Protein AF-A0A147I6Q1-F1 (afdb_monomer_lite)

Secondary structure (DSSP, 8-state):
--------HHHHHHT--SPPTT-TTS---TT--TT--HHHHHHHHH-TT-HHHHHHHHHHHHSSTT--------SSSSPPPPTT--HHHHHHHHH--

Radius of gyration: 26.73 Å; chains: 1; bounding box: 42×62×68 Å

Foldseek 3Di:
DDDDDPDPVVVVVVVDPDPDPVPPPPPDDPLLCQLPPPVLVVVCVVCVPDPVSVVVNVVSNPPSVPDPDPPPPPPDDDPDPDPDDDPVVVVVVVVVD

Structure (mmCIF, N/CA/C/O backbone):
data_AF-A0A147I6Q1-F1
#
_entry.id   AF-A0A147I6Q1-F1
#
loop_
_atom_site.group_PDB
_atom_site.id
_atom_site.type_symbol
_atom_site.label_atom_id
_atom_site.label_alt_id
_atom_site.label_comp_id
_atom_site.label_asym_id
_atom_site.label_entity_id
_atom_site.label_seq_id
_atom_site.pdbx_PDB_ins_code
_atom_site.Cartn_x
_atom_site.Cartn_y
_atom_site.Cartn_z
_atom_site.occupancy
_atom_site.B_iso_or_equiv
_atom_site.auth_seq_id
_atom_site.auth_comp_id
_atom_site.auth_asym_id
_atom_site.auth_atom_id
_atom_site.pdbx_PDB_model_num
ATOM 1 N N . MET A 1 1 ? -20.708 -45.979 -5.179 1.00 45.22 1 MET A N 1
ATOM 2 C CA . MET A 1 1 ? -21.366 -44.751 -5.663 1.00 45.22 1 MET A CA 1
ATOM 3 C C . MET A 1 1 ? -21.779 -43.990 -4.424 1.00 45.22 1 MET A C 1
ATOM 5 O O . MET A 1 1 ? -22.785 -44.345 -3.833 1.00 45.22 1 MET A O 1
ATOM 9 N N . THR A 1 2 ? -20.944 -43.073 -3.954 1.00 46.62 2 THR A N 1
ATOM 10 C CA . THR A 1 2 ? -21.238 -42.265 -2.765 1.00 46.62 2 THR A CA 1
ATOM 11 C C . THR A 1 2 ? -21.257 -40.810 -3.193 1.00 46.62 2 THR A C 1
ATOM 13 O O . THR A 1 2 ? -20.369 -40.363 -3.916 1.00 46.62 2 THR A O 1
ATOM 16 N N . GLU A 1 3 ? -22.362 -40.170 -2.831 1.00 54.59 3 GLU A N 1
ATOM 17 C CA . GLU A 1 3 ? -22.850 -38.862 -3.246 1.00 54.59 3 GLU A CA 1
ATOM 18 C C . GLU A 1 3 ? -21.802 -37.752 -3.167 1.00 54.59 3 GLU A C 1
ATOM 20 O O . GLU A 1 3 ? -21.117 -37.584 -2.160 1.00 54.59 3 GLU A O 1
ATOM 25 N N . ALA A 1 4 ? -21.745 -36.943 -4.224 1.00 58.94 4 ALA A N 1
ATOM 26 C CA . ALA A 1 4 ? -21.267 -35.577 -4.125 1.00 58.94 4 ALA A CA 1
ATOM 27 C C . ALA A 1 4 ? -22.384 -34.760 -3.467 1.00 58.94 4 ALA A C 1
ATOM 29 O O . ALA A 1 4 ? -23.416 -34.516 -4.093 1.00 58.94 4 ALA A O 1
ATOM 30 N N . SER A 1 5 ? -22.208 -34.382 -2.200 1.00 66.00 5 SER A N 1
ATOM 31 C CA . SER A 1 5 ? -23.066 -33.386 -1.558 1.00 66.00 5 SER A CA 1
ATOM 32 C C . SER A 1 5 ? -23.090 -32.129 -2.438 1.00 66.00 5 SER A C 1
ATOM 34 O O . SER A 1 5 ? -22.011 -31.602 -2.728 1.00 66.00 5 SER A O 1
ATOM 36 N N . PRO A 1 6 ? -24.261 -31.649 -2.891 1.00 70.25 6 PRO A N 1
ATOM 37 C CA . PRO A 1 6 ? -24.336 -30.414 -3.652 1.00 70.25 6 PRO A CA 1
ATOM 38 C C . PRO A 1 6 ? -24.045 -29.278 -2.677 1.00 70.25 6 PRO A C 1
ATOM 40 O O . PRO A 1 6 ? -24.881 -28.925 -1.847 1.00 70.25 6 PRO A O 1
ATOM 43 N N . ILE A 1 7 ? -22.815 -28.776 -2.698 1.00 73.25 7 ILE A N 1
ATOM 44 C CA . ILE A 1 7 ? -22.468 -27.572 -1.953 1.00 73.25 7 ILE A CA 1
ATOM 45 C C . ILE A 1 7 ? -23.334 -26.453 -2.541 1.00 73.25 7 ILE A C 1
ATOM 47 O O . ILE A 1 7 ? -23.335 -26.254 -3.751 1.00 73.25 7 ILE A O 1
ATOM 51 N N . ASP A 1 8 ? -24.127 -25.795 -1.697 1.00 76.75 8 ASP A N 1
ATOM 52 C CA . ASP A 1 8 ? -25.002 -24.697 -2.107 1.00 76.75 8 ASP A CA 1
ATOM 53 C C . ASP A 1 8 ? -24.136 -23.511 -2.560 1.00 76.75 8 ASP A C 1
ATOM 55 O O . ASP A 1 8 ? -23.351 -22.977 -1.771 1.00 76.75 8 ASP A O 1
ATOM 59 N N . ASP A 1 9 ? -24.266 -23.100 -3.821 1.00 72.62 9 ASP A N 1
ATOM 60 C CA . ASP A 1 9 ? -23.490 -22.000 -4.407 1.00 72.62 9 ASP A CA 1
ATOM 61 C C . ASP A 1 9 ? -23.666 -20.689 -3.626 1.00 72.62 9 ASP A C 1
ATOM 63 O O . ASP A 1 9 ? -22.739 -19.887 -3.527 1.00 72.62 9 ASP A O 1
ATOM 67 N N . ARG A 1 10 ? -24.820 -20.490 -2.973 1.00 71.62 10 ARG A N 1
ATOM 68 C CA . ARG A 1 10 ? -25.056 -19.332 -2.102 1.00 71.62 10 ARG A CA 1
ATOM 69 C C . ARG A 1 10 ? -24.216 -19.382 -0.827 1.00 71.62 10 ARG A C 1
ATOM 71 O O . ARG A 1 10 ? -23.837 -18.339 -0.296 1.00 71.62 10 ARG A O 1
ATOM 78 N N . ALA A 1 11 ? -23.933 -20.583 -0.320 1.00 77.25 11 ALA A N 1
ATOM 79 C CA . ALA A 1 11 ? -23.027 -20.750 0.809 1.00 77.25 11 ALA A CA 1
ATOM 80 C C . ALA A 1 11 ? -21.592 -20.392 0.396 1.00 77.25 11 ALA A C 1
ATOM 82 O O . ALA A 1 11 ? -20.908 -19.701 1.149 1.00 77.25 11 ALA A O 1
ATOM 83 N N . LEU A 1 12 ? -21.169 -20.782 -0.813 1.00 74.31 12 LEU A N 1
ATOM 84 C CA . LEU A 1 12 ? -19.860 -20.417 -1.367 1.00 74.31 12 LEU A CA 1
ATOM 85 C C . LEU A 1 12 ? -19.715 -18.904 -1.579 1.00 74.31 12 LEU A C 1
ATOM 87 O O . LEU A 1 12 ? -18.673 -18.348 -1.246 1.00 74.31 12 LEU A O 1
ATOM 91 N N . ASP A 1 13 ? -20.769 -18.236 -2.043 1.00 67.62 13 ASP A N 1
ATOM 92 C CA . ASP A 1 13 ? -20.786 -16.783 -2.243 1.00 67.62 13 ASP A CA 1
ATOM 93 C C . ASP A 1 13 ? -20.700 -16.011 -0.912 1.00 67.62 13 ASP A C 1
ATOM 95 O O . ASP A 1 13 ? -19.957 -15.046 -0.784 1.00 67.62 13 ASP A O 1
ATOM 99 N N . SER A 1 14 ? -21.354 -16.503 0.150 1.00 70.44 14 SER A N 1
ATOM 100 C CA . SER A 1 14 ? -21.262 -15.893 1.491 1.00 70.44 14 SER A CA 1
ATOM 101 C C . SER A 1 14 ? -19.885 -16.022 2.160 1.00 70.44 14 SER A C 1
ATOM 103 O O . SER A 1 14 ? -19.567 -15.271 3.081 1.00 70.44 14 SER A O 1
ATOM 105 N N . LEU A 1 15 ? -19.082 -16.989 1.710 1.00 74.00 15 LEU A N 1
ATOM 106 C CA . LEU A 1 15 ? -17.695 -17.201 2.128 1.00 74.00 15 LEU A CA 1
ATOM 107 C C . LEU A 1 15 ? -16.705 -16.442 1.228 1.00 74.00 15 LEU A C 1
ATOM 109 O O . LEU A 1 15 ? -15.511 -16.409 1.535 1.00 74.00 15 LEU A O 1
ATOM 113 N N . SER A 1 16 ? -17.174 -15.849 0.124 1.00 70.81 16 SER A N 1
ATOM 114 C CA . SER A 1 16 ? -16.348 -15.069 -0.787 1.00 70.81 16 SER A CA 1
ATOM 115 C C . SER A 1 16 ? -15.990 -13.729 -0.147 1.00 70.81 16 SER A C 1
ATOM 117 O O . SER A 1 16 ? -16.836 -12.878 0.106 1.00 70.81 16 SER A O 1
ATOM 119 N N . VAL A 1 17 ? -14.700 -13.552 0.122 1.00 70.44 17 VAL A N 1
ATOM 120 C CA . VAL A 1 17 ? -14.094 -12.280 0.551 1.00 70.44 17 VAL A CA 1
ATOM 121 C C . VAL A 1 17 ? -13.709 -11.412 -0.657 1.00 70.44 17 VAL A C 1
ATOM 123 O O . VAL A 1 17 ? -13.329 -10.255 -0.498 1.00 70.44 17 VAL A O 1
ATOM 126 N N . ALA A 1 18 ? -13.810 -11.950 -1.877 1.00 62.47 18 ALA A N 1
ATOM 127 C CA . ALA A 1 18 ? -13.539 -11.186 -3.084 1.00 62.47 18 ALA A CA 1
ATOM 128 C C . ALA A 1 18 ? -14.634 -10.122 -3.285 1.00 62.47 18 ALA A C 1
ATOM 130 O O . ALA A 1 18 ? -15.816 -10.450 -3.150 1.00 62.47 18 ALA A O 1
ATOM 131 N N . PRO A 1 19 ? -14.273 -8.869 -3.617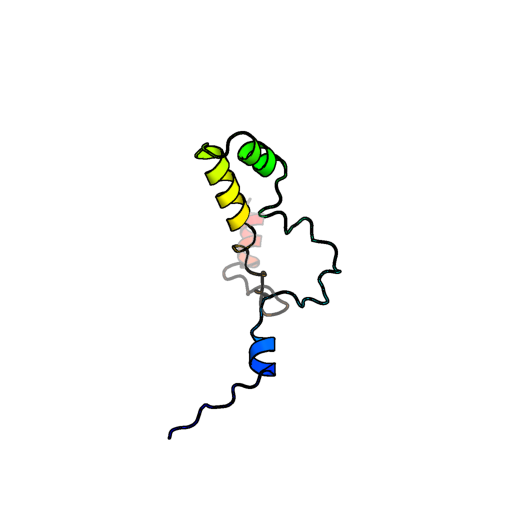 1.00 57.44 19 PRO A N 1
ATOM 132 C CA . PRO A 1 19 ? -15.262 -7.849 -3.935 1.00 57.44 19 PRO A CA 1
ATOM 133 C C . PRO A 1 19 ? -16.124 -8.319 -5.111 1.00 57.44 19 PRO A C 1
ATOM 135 O O . PRO A 1 19 ? -15.611 -8.895 -6.075 1.00 57.44 19 PRO A O 1
ATOM 138 N N . ASP A 1 20 ? -17.435 -8.088 -5.019 1.00 54.47 20 ASP A N 1
ATOM 139 C CA . ASP A 1 20 ? -18.367 -8.401 -6.098 1.00 54.47 20 ASP A CA 1
ATOM 140 C C . ASP A 1 20 ? -17.907 -7.693 -7.378 1.00 54.47 20 ASP A C 1
ATOM 142 O O . ASP A 1 20 ? -17.604 -6.498 -7.373 1.00 54.47 20 ASP A O 1
ATOM 146 N N . ALA A 1 21 ? -17.850 -8.420 -8.493 1.00 56.88 21 ALA A N 1
ATOM 147 C CA . ALA A 1 21 ? -17.393 -7.869 -9.768 1.00 56.88 21 ALA A CA 1
ATOM 148 C C . ALA A 1 21 ? -18.283 -6.705 -10.267 1.00 56.88 21 ALA A C 1
ATOM 150 O O . ALA A 1 21 ? -17.881 -5.971 -11.173 1.00 56.88 21 ALA A O 1
ATOM 151 N N . GLY A 1 22 ? -19.475 -6.520 -9.678 1.00 51.47 22 GLY A N 1
ATOM 152 C CA . GLY A 1 22 ? -20.370 -5.382 -9.884 1.00 51.47 22 GLY A CA 1
ATOM 153 C C . GLY A 1 22 ? -20.104 -4.165 -8.985 1.00 51.47 22 GLY A C 1
ATOM 154 O O . GLY A 1 22 ? -20.566 -3.076 -9.325 1.00 51.47 22 GLY A O 1
ATOM 155 N N . ASP A 1 23 ? -19.319 -4.303 -7.910 1.00 49.75 23 ASP A N 1
ATOM 156 C CA . ASP A 1 23 ? -18.873 -3.213 -7.025 1.00 49.75 23 ASP A CA 1
ATOM 157 C C . ASP A 1 23 ? -17.422 -2.779 -7.307 1.00 49.75 23 ASP A C 1
ATOM 159 O O . ASP A 1 23 ? -16.753 -2.149 -6.498 1.00 49.75 23 ASP A O 1
ATOM 163 N N . ALA A 1 24 ? -16.933 -2.984 -8.531 1.00 49.62 24 ALA A N 1
ATOM 164 C CA . ALA A 1 24 ? -15.755 -2.268 -9.039 1.00 49.62 24 ALA A CA 1
ATOM 165 C C . ALA A 1 24 ? -16.044 -0.766 -9.319 1.00 49.62 24 ALA A C 1
ATOM 167 O O . ALA A 1 24 ? -15.358 -0.126 -10.120 1.00 49.62 24 ALA A O 1
ATOM 168 N N . GLY A 1 25 ? -17.106 -0.214 -8.717 1.00 47.31 25 GLY A N 1
ATOM 169 C CA . GLY A 1 25 ? -17.610 1.148 -8.902 1.00 47.31 25 GLY A CA 1
ATOM 170 C C . GLY A 1 25 ? -17.500 2.045 -7.664 1.00 47.31 25 GLY A C 1
ATOM 171 O O . GLY A 1 25 ? -17.714 3.253 -7.782 1.00 47.31 25 GLY A O 1
ATOM 172 N N . GLY A 1 26 ? -17.133 1.505 -6.500 1.00 46.81 26 GLY A N 1
ATOM 173 C CA . GLY A 1 26 ? -16.720 2.304 -5.350 1.00 46.81 26 GLY A CA 1
ATOM 174 C C . GLY A 1 26 ? -15.303 2.820 -5.576 1.00 46.81 26 GLY A C 1
ATOM 175 O O . GLY A 1 26 ? -14.380 2.034 -5.766 1.00 46.81 26 GLY A O 1
ATOM 176 N N . GLY A 1 27 ? -15.111 4.140 -5.619 1.00 54.78 27 GLY A N 1
ATOM 177 C CA . GLY A 1 27 ? -13.778 4.726 -5.757 1.00 54.78 27 GLY A CA 1
ATOM 178 C C . GLY A 1 27 ? -12.825 4.131 -4.720 1.00 54.78 27 GLY A C 1
ATOM 179 O O . GLY A 1 27 ? -13.092 4.241 -3.527 1.00 54.78 27 GLY A O 1
ATOM 180 N N . ARG A 1 28 ? -11.754 3.487 -5.205 1.00 56.22 28 ARG A N 1
ATOM 181 C CA . ARG A 1 28 ? -10.662 2.913 -4.405 1.00 56.22 28 ARG A CA 1
ATOM 182 C C . ARG A 1 28 ? -10.312 3.850 -3.248 1.00 56.22 28 ARG A C 1
ATOM 184 O O . ARG A 1 28 ? -10.020 5.026 -3.484 1.00 56.22 28 ARG A O 1
ATOM 191 N N . ASP A 1 29 ? -10.409 3.347 -2.020 1.00 63.97 29 ASP A N 1
ATOM 192 C CA . ASP A 1 29 ? -10.096 4.127 -0.823 1.00 63.97 29 ASP A CA 1
ATOM 193 C C . ASP A 1 29 ? -8.590 4.422 -0.828 1.00 63.97 29 ASP A C 1
ATOM 195 O O . ASP A 1 29 ? -7.791 3.548 -1.148 1.00 63.97 29 ASP A O 1
ATOM 199 N N . ALA A 1 30 ? -8.182 5.637 -0.457 1.00 62.50 30 ALA A N 1
ATOM 200 C CA . ALA A 1 30 ? -6.765 5.988 -0.325 1.00 62.50 30 ALA A CA 1
ATOM 201 C C . ALA A 1 30 ? -6.032 5.121 0.719 1.00 62.50 30 ALA A C 1
ATOM 203 O O . ALA A 1 30 ? -4.810 5.139 0.788 1.00 62.50 30 ALA A O 1
ATOM 204 N N . ARG A 1 31 ? -6.783 4.383 1.544 1.00 62.22 31 ARG A N 1
ATOM 205 C CA . ARG A 1 31 ? -6.268 3.379 2.479 1.00 62.22 31 ARG A CA 1
ATOM 206 C C . ARG A 1 31 ? -5.876 2.051 1.812 1.00 62.22 31 ARG A C 1
ATOM 208 O O . ARG A 1 31 ? -5.147 1.295 2.433 1.00 62.22 31 ARG A O 1
ATOM 215 N N . GLN A 1 32 ? -6.309 1.795 0.575 1.00 68.31 32 GLN A N 1
ATOM 216 C CA . GLN A 1 32 ? -5.968 0.616 -0.239 1.00 68.31 32 GLN A CA 1
ATOM 217 C C . GLN A 1 32 ? -4.814 0.941 -1.206 1.00 68.31 32 GLN A C 1
ATOM 219 O O . GLN A 1 32 ? -4.942 0.784 -2.424 1.00 68.31 32 GLN A O 1
ATOM 224 N N . ASP A 1 33 ? -3.719 1.483 -0.666 1.00 69.81 33 ASP A N 1
ATOM 225 C CA . ASP A 1 33 ? -2.558 1.946 -1.449 1.00 69.81 33 ASP A CA 1
ATOM 226 C C . ASP A 1 33 ? -1.514 0.841 -1.700 1.00 69.81 33 ASP A C 1
ATOM 228 O O . ASP A 1 33 ? -0.563 1.056 -2.443 1.00 69.81 33 ASP A O 1
ATOM 232 N N . ALA A 1 34 ? -1.700 -0.352 -1.123 1.00 74.38 34 ALA A N 1
ATOM 233 C CA . ALA A 1 34 ? -0.795 -1.481 -1.332 1.00 74.38 34 ALA A CA 1
ATOM 234 C C . ALA A 1 34 ? -0.733 -1.905 -2.806 1.00 74.38 34 ALA A C 1
ATOM 236 O O . ALA A 1 34 ? -1.765 -2.099 -3.460 1.00 74.38 34 ALA A O 1
ATOM 237 N N . GLY A 1 35 ? 0.488 -2.078 -3.311 1.00 76.50 35 GLY A N 1
ATOM 238 C CA . GLY A 1 35 ? 0.776 -2.452 -4.695 1.00 76.50 35 GLY A CA 1
ATOM 239 C C . GLY A 1 35 ? 0.440 -1.347 -5.701 1.00 76.50 35 GLY A C 1
ATOM 240 O O . GLY A 1 35 ? 0.180 -1.633 -6.871 1.00 76.50 35 GLY A O 1
ATOM 241 N N . GLN A 1 36 ? 0.335 -0.089 -5.256 1.00 79.38 36 GLN A N 1
ATOM 242 C CA . GLN A 1 36 ? -0.014 1.052 -6.113 1.00 79.38 36 GLN A CA 1
ATOM 243 C C . GLN A 1 36 ? 0.983 2.211 -6.012 1.00 79.38 36 GLN A C 1
ATOM 245 O O . GLN A 1 36 ? 0.782 3.248 -6.673 1.00 79.38 36 GLN A O 1
ATOM 250 N N . ASP A 1 37 ? 2.078 2.060 -5.255 1.00 85.56 37 ASP A N 1
ATOM 251 C CA . ASP A 1 37 ? 3.105 3.093 -5.187 1.00 85.56 37 ASP A CA 1
ATOM 252 C C . ASP A 1 37 ? 3.814 3.250 -6.543 1.00 85.56 37 ASP A C 1
ATOM 254 O O . ASP A 1 37 ? 4.770 2.565 -6.917 1.00 85.56 37 ASP A O 1
ATOM 258 N N . ARG A 1 38 ? 3.397 4.293 -7.267 1.00 88.50 38 ARG A N 1
ATOM 259 C CA . ARG A 1 38 ? 3.953 4.668 -8.575 1.00 88.50 38 ARG A CA 1
ATOM 260 C C . ARG A 1 38 ? 5.458 4.931 -8.549 1.00 88.50 38 ARG A C 1
ATOM 262 O O . ARG A 1 38 ? 6.070 5.050 -9.615 1.00 88.50 38 ARG A O 1
ATOM 269 N N . SER A 1 39 ? 6.046 5.207 -7.389 1.00 88.81 39 SER A N 1
ATOM 270 C CA . SER A 1 39 ? 7.484 5.408 -7.245 1.00 88.81 39 SER A CA 1
ATOM 271 C C . SER A 1 39 ? 8.237 4.076 -7.254 1.00 88.81 39 SER A C 1
ATOM 273 O O . SER A 1 39 ? 9.275 3.997 -7.921 1.00 88.81 39 SER A O 1
ATOM 275 N N . ILE A 1 40 ? 7.674 3.035 -6.635 1.00 86.31 40 ILE A N 1
ATOM 276 C CA . ILE A 1 40 ? 8.190 1.662 -6.635 1.00 86.31 40 ILE A CA 1
ATOM 277 C C . ILE A 1 40 ? 8.070 1.071 -8.041 1.00 86.31 40 ILE A C 1
ATOM 279 O O . ILE A 1 40 ? 9.097 0.712 -8.624 1.00 86.31 40 ILE A O 1
ATOM 283 N N . ASP A 1 41 ? 6.894 1.176 -8.669 1.00 89.06 41 ASP A N 1
ATOM 284 C CA . ASP A 1 41 ? 6.652 0.783 -10.067 1.00 89.06 41 ASP A CA 1
ATOM 285 C C . ASP A 1 41 ? 7.708 1.338 -11.030 1.00 89.06 41 ASP A C 1
ATOM 287 O O . ASP A 1 41 ? 8.249 0.656 -11.908 1.00 89.06 41 ASP A O 1
ATOM 291 N N . LYS A 1 42 ? 8.020 2.632 -10.883 1.00 92.12 42 LYS A N 1
ATOM 292 C CA . LYS A 1 42 ? 9.005 3.317 -11.729 1.00 92.12 42 LYS A CA 1
ATOM 293 C C . LYS A 1 42 ? 10.420 2.823 -11.473 1.00 92.12 42 LYS A C 1
ATOM 295 O O . LYS A 1 42 ? 11.217 2.828 -12.414 1.00 92.12 42 LYS A O 1
ATOM 300 N N . ARG A 1 43 ? 10.770 2.475 -10.231 1.00 89.81 43 ARG A N 1
ATOM 301 C CA . ARG A 1 43 ? 12.088 1.917 -9.897 1.00 89.81 43 ARG A CA 1
ATOM 302 C C . ARG A 1 43 ? 12.219 0.503 -10.446 1.00 89.81 43 ARG A C 1
ATOM 304 O O . ARG A 1 43 ? 13.202 0.240 -11.135 1.00 89.81 43 ARG A O 1
ATOM 311 N N .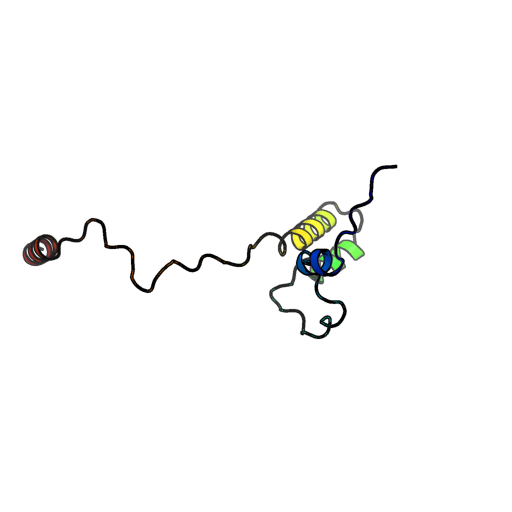 LEU A 1 44 ? 11.201 -0.332 -10.258 1.00 91.38 44 LEU A N 1
ATOM 312 C CA . LEU A 1 44 ? 11.154 -1.697 -10.773 1.00 91.38 44 LEU A CA 1
ATOM 313 C C . LEU A 1 44 ? 11.199 -1.726 -12.307 1.00 91.38 44 LEU A C 1
ATOM 315 O O . LEU A 1 44 ? 1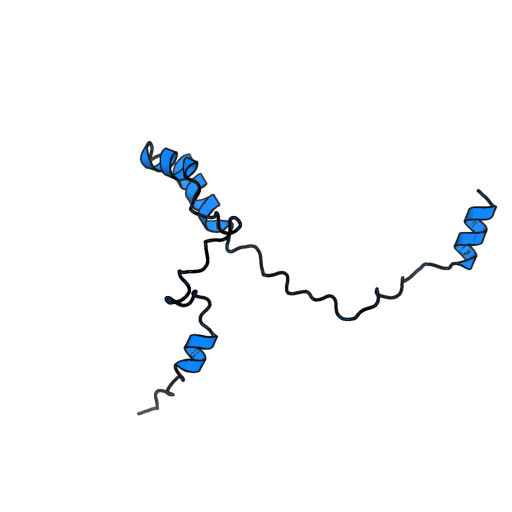1.991 -2.456 -12.895 1.00 91.38 44 LEU A O 1
ATOM 319 N N . SER A 1 45 ? 10.453 -0.835 -12.968 1.00 92.12 45 SER A N 1
ATOM 320 C CA . SER A 1 45 ? 10.473 -0.695 -14.433 1.00 92.12 45 SER A CA 1
ATOM 321 C C . SER A 1 45 ? 11.841 -0.278 -14.986 1.00 92.12 45 SER A C 1
ATOM 323 O O . SER A 1 45 ? 12.201 -0.646 -16.103 1.00 92.12 45 SER A O 1
ATOM 325 N N . LYS A 1 46 ? 12.605 0.530 -14.239 1.00 94.81 46 LYS A N 1
ATOM 326 C CA . LYS A 1 46 ? 13.943 0.986 -14.653 1.00 94.81 46 LYS A CA 1
ATOM 327 C C . LYS A 1 46 ? 15.031 -0.040 -14.345 1.00 94.81 46 LYS A C 1
ATOM 329 O O . LYS A 1 46 ? 16.000 -0.125 -15.098 1.00 94.81 46 LYS A O 1
ATOM 334 N N . HIS A 1 47 ? 14.886 -0.781 -13.250 1.00 93.44 47 HIS A N 1
ATOM 335 C CA . HIS A 1 47 ? 15.878 -1.724 -12.741 1.00 93.44 47 HIS A CA 1
ATOM 336 C C . HIS A 1 47 ? 15.203 -3.026 -12.278 1.00 93.44 47 HIS A C 1
ATOM 338 O O . HIS A 1 47 ? 15.125 -3.277 -11.077 1.00 93.44 47 HIS A O 1
ATOM 344 N N . PRO A 1 48 ? 14.739 -3.873 -13.212 1.00 88.50 48 PRO A N 1
ATOM 345 C CA . PRO A 1 48 ? 14.003 -5.093 -12.869 1.00 88.50 48 PRO A CA 1
ATOM 346 C C . PRO A 1 48 ? 14.859 -6.137 -12.135 1.00 88.50 48 PRO A C 1
ATOM 348 O O . PRO A 1 48 ? 14.331 -6.932 -11.364 1.00 88.50 48 PRO A O 1
ATOM 351 N N . ASP A 1 49 ? 16.179 -6.113 -12.336 1.00 93.69 49 ASP A N 1
ATOM 352 C CA . ASP A 1 49 ? 17.129 -7.018 -11.674 1.00 93.69 49 ASP A CA 1
ATOM 353 C C . ASP A 1 49 ? 17.614 -6.492 -10.310 1.00 93.69 49 ASP A C 1
ATOM 355 O O . ASP A 1 49 ? 18.477 -7.100 -9.681 1.00 93.69 49 ASP A O 1
ATOM 359 N N . SER A 1 50 ? 17.115 -5.337 -9.856 1.00 94.44 50 SER A N 1
ATOM 360 C CA . SER A 1 50 ? 17.473 -4.784 -8.550 1.00 94.44 50 SER A CA 1
ATOM 361 C C . SER A 1 50 ? 16.710 -5.512 -7.448 1.00 94.44 50 SER A C 1
ATOM 363 O O . SER A 1 50 ? 15.483 -5.434 -7.382 1.00 94.44 50 SER A O 1
ATOM 365 N N . ASP A 1 51 ? 17.447 -6.177 -6.559 1.00 93.31 51 ASP A N 1
ATOM 366 C CA . ASP A 1 51 ? 16.876 -6.836 -5.381 1.00 93.31 51 ASP A CA 1
ATOM 367 C C . ASP A 1 51 ? 16.119 -5.841 -4.489 1.00 93.31 51 ASP A C 1
ATOM 369 O O . ASP A 1 51 ? 15.034 -6.159 -4.012 1.00 93.31 51 ASP A O 1
ATOM 373 N N . ASP A 1 52 ? 16.634 -4.615 -4.350 1.00 92.12 52 ASP A N 1
ATOM 374 C CA . ASP A 1 52 ? 15.978 -3.542 -3.594 1.00 92.12 52 ASP A CA 1
ATOM 375 C C . ASP A 1 52 ? 14.619 -3.165 -4.204 1.00 92.12 52 ASP A C 1
ATOM 377 O O . ASP A 1 52 ? 13.623 -3.086 -3.493 1.00 92.12 52 ASP A O 1
ATOM 381 N N . ALA A 1 53 ? 14.539 -2.989 -5.531 1.00 90.50 53 ALA A N 1
ATOM 382 C CA . ALA A 1 53 ? 13.281 -2.631 -6.192 1.00 90.50 53 ALA A CA 1
ATOM 383 C C . ALA A 1 53 ? 12.224 -3.744 -6.089 1.00 90.50 53 ALA A C 1
ATOM 385 O O . ALA A 1 53 ? 11.035 -3.458 -5.989 1.00 90.50 53 ALA A O 1
ATOM 386 N N . ARG A 1 54 ? 12.656 -5.010 -6.104 1.00 90.75 54 ARG A N 1
ATOM 387 C CA . ARG A 1 54 ? 11.770 -6.170 -5.930 1.00 90.75 54 ARG A CA 1
ATOM 388 C C . ARG A 1 54 ? 11.328 -6.349 -4.481 1.00 90.75 54 ARG A C 1
ATOM 390 O O . ARG A 1 54 ? 10.209 -6.791 -4.246 1.00 90.75 54 ARG A O 1
ATOM 397 N N . LEU A 1 55 ? 12.205 -6.038 -3.528 1.00 91.62 55 LEU A N 1
ATOM 398 C CA . LEU A 1 55 ? 11.874 -6.055 -2.110 1.00 91.62 55 LEU A CA 1
ATOM 399 C C . LEU A 1 55 ? 10.849 -4.971 -1.786 1.00 91.62 55 LEU A C 1
ATOM 401 O O . LEU A 1 55 ? 9.866 -5.272 -1.123 1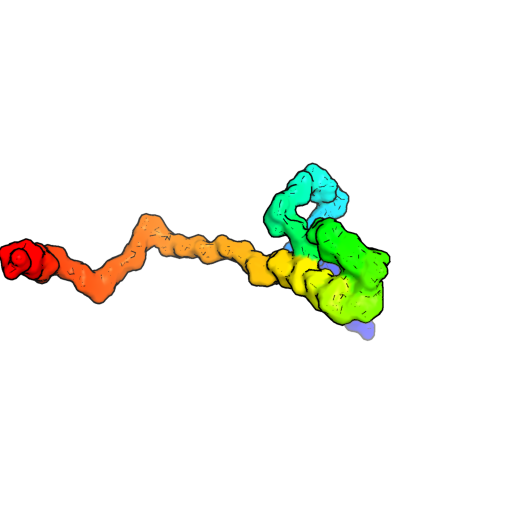.00 91.62 55 LEU A O 1
ATOM 405 N N . ASP A 1 56 ? 11.057 -3.750 -2.277 1.00 89.81 56 ASP A N 1
ATOM 406 C CA . ASP A 1 56 ? 10.124 -2.639 -2.081 1.00 89.81 56 ASP A CA 1
ATOM 407 C C . ASP A 1 56 ? 8.716 -2.983 -2.598 1.00 89.81 56 ASP A C 1
ATOM 409 O O . ASP A 1 56 ? 7.744 -2.766 -1.881 1.00 89.81 56 ASP A O 1
ATOM 413 N N . GLU A 1 57 ? 8.616 -3.584 -3.790 1.00 88.69 57 GLU A N 1
ATOM 414 C CA . GLU A 1 57 ? 7.342 -4.053 -4.359 1.00 88.69 57 GLU A CA 1
ATOM 415 C C . GLU A 1 57 ? 6.671 -5.099 -3.464 1.00 88.69 57 GLU A C 1
ATOM 417 O O . GLU A 1 57 ? 5.513 -4.960 -3.081 1.00 88.69 57 GLU A O 1
ATOM 422 N N . GLY A 1 58 ? 7.426 -6.123 -3.054 1.00 87.62 58 GLY A N 1
ATOM 423 C CA . GLY A 1 58 ? 6.895 -7.171 -2.186 1.00 87.62 58 GLY A CA 1
ATOM 424 C C . GLY A 1 58 ? 6.495 -6.661 -0.799 1.00 87.62 58 GLY A C 1
ATOM 425 O O . GLY A 1 58 ? 5.589 -7.215 -0.185 1.00 87.62 58 GLY A O 1
ATOM 426 N N . LEU A 1 59 ? 7.144 -5.613 -0.284 1.00 86.88 59 LEU A N 1
ATOM 427 C CA . LEU A 1 59 ? 6.726 -4.973 0.960 1.00 86.88 59 LEU A CA 1
ATOM 428 C C . LEU A 1 59 ? 5.397 -4.242 0.769 1.00 86.88 59 LEU A C 1
ATOM 430 O O . LEU A 1 59 ? 4.503 -4.440 1.587 1.00 86.88 59 LEU A O 1
ATOM 434 N N . ASP A 1 60 ? 5.249 -3.468 -0.307 1.00 84.75 60 ASP A N 1
ATOM 435 C CA . ASP A 1 60 ? 4.027 -2.710 -0.594 1.00 84.75 60 ASP A CA 1
ATOM 436 C C . ASP A 1 60 ? 2.806 -3.630 -0.754 1.00 84.75 60 ASP A C 1
ATOM 438 O O . ASP A 1 60 ? 1.786 -3.435 -0.094 1.00 84.75 60 ASP A O 1
ATOM 442 N N . GLU A 1 61 ? 2.941 -4.722 -1.512 1.00 83.88 61 GLU A N 1
ATOM 443 C CA . GLU A 1 61 ? 1.877 -5.716 -1.718 1.00 83.88 61 GLU A CA 1
ATOM 444 C C . GLU A 1 61 ? 1.393 -6.384 -0.412 1.00 83.88 61 GLU A C 1
ATOM 446 O O . GLU A 1 61 ? 0.242 -6.815 -0.312 1.00 83.88 61 GLU A O 1
ATOM 451 N N . THR A 1 62 ? 2.249 -6.486 0.613 1.00 81.06 62 THR A N 1
ATOM 452 C CA . THR A 1 62 ? 1.922 -7.205 1.863 1.00 81.06 62 THR A CA 1
ATOM 453 C C . THR A 1 62 ? 1.213 -6.357 2.919 1.00 81.06 62 THR A C 1
ATOM 455 O O . THR A 1 62 ? 0.733 -6.907 3.914 1.00 81.06 62 THR A O 1
ATOM 458 N N . MET A 1 63 ? 1.122 -5.039 2.725 1.00 73.75 63 MET A N 1
ATOM 459 C CA . MET A 1 63 ? 0.704 -4.112 3.784 1.00 73.75 63 MET A CA 1
ATOM 460 C C . MET A 1 63 ? -0.820 -3.940 3.926 1.00 73.75 63 MET A C 1
ATOM 462 O O . MET A 1 63 ? -1.271 -3.627 5.025 1.00 73.75 63 MET A O 1
ATOM 466 N N . ASP A 1 64 ? -1.6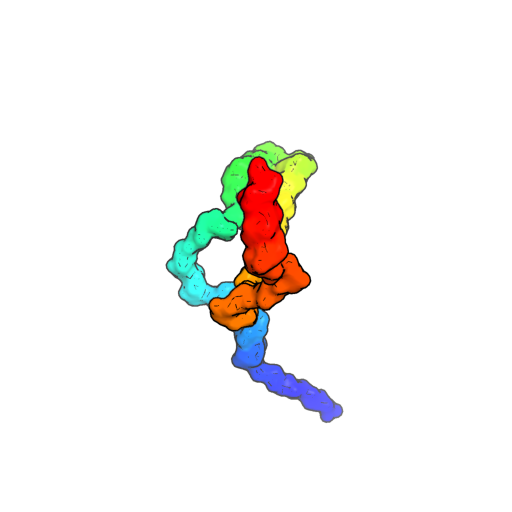36 -4.211 2.899 1.00 66.75 64 ASP A N 1
ATOM 467 C CA . ASP A 1 64 ? -3.113 -4.089 2.988 1.00 66.75 64 ASP A CA 1
ATOM 468 C C . ASP A 1 64 ? -3.777 -5.303 3.666 1.00 66.75 64 ASP A C 1
ATOM 470 O O . ASP A 1 64 ? -4.776 -5.180 4.370 1.00 66.75 64 ASP A O 1
ATOM 474 N N . ALA A 1 65 ? -3.183 -6.494 3.552 1.00 62.59 65 ALA A N 1
ATOM 475 C CA . ALA A 1 65 ? -3.781 -7.733 4.064 1.00 62.59 65 ALA A CA 1
ATOM 476 C C . ALA A 1 65 ? -3.596 -7.964 5.581 1.00 62.59 65 ALA A C 1
ATOM 478 O O . ALA A 1 65 ? -4.070 -8.974 6.109 1.00 62.59 65 ALA A O 1
ATOM 479 N N . SER A 1 66 ? -2.876 -7.082 6.283 1.00 60.69 66 SER A N 1
ATOM 480 C CA . SER A 1 66 ? -2.433 -7.313 7.667 1.00 60.69 66 SER A CA 1
ATOM 481 C C . SER A 1 66 ? -3.274 -6.601 8.727 1.00 60.69 66 SER A C 1
ATOM 483 O O . SER A 1 66 ? -3.222 -7.011 9.887 1.00 60.69 66 SER A O 1
ATOM 485 N N . ASP A 1 67 ? -4.056 -5.577 8.372 1.00 62.41 67 ASP A N 1
ATOM 486 C CA . ASP A 1 67 ? -4.863 -4.865 9.364 1.00 62.41 67 ASP A CA 1
ATOM 487 C C . ASP A 1 67 ? -6.263 -5.500 9.444 1.00 62.41 67 ASP A C 1
ATOM 489 O O . ASP A 1 67 ? -7.106 -5.267 8.570 1.00 62.41 67 ASP A O 1
ATOM 493 N N . PRO A 1 68 ? -6.550 -6.357 10.449 1.00 64.12 68 PRO A N 1
ATOM 494 C CA . PRO A 1 68 ? -7.895 -6.876 10.610 1.00 64.12 68 PRO A CA 1
ATOM 495 C C . PRO A 1 68 ? -8.845 -5.698 10.808 1.00 64.12 68 PRO A C 1
ATOM 497 O O . PRO A 1 68 ? -8.537 -4.744 11.528 1.00 64.12 68 PRO A O 1
ATOM 500 N N . VAL A 1 69 ? -10.049 -5.788 10.238 1.00 69.12 69 VAL A N 1
ATOM 501 C CA . VAL A 1 69 ? -11.131 -4.883 10.632 1.00 69.12 69 VAL A CA 1
ATOM 502 C C . VAL A 1 69 ? -11.214 -4.899 12.158 1.00 69.12 69 VAL A C 1
ATOM 504 O O . VAL A 1 69 ? -11.362 -5.963 12.761 1.00 69.12 69 VAL A O 1
ATOM 507 N N . SER A 1 70 ? -11.049 -3.735 12.795 1.00 65.81 70 SER A N 1
ATOM 508 C CA . SER A 1 70 ? -11.181 -3.582 14.248 1.00 65.81 70 SER A CA 1
ATOM 509 C C . SER A 1 70 ? -12.612 -3.943 14.662 1.00 65.81 70 SER A C 1
ATOM 511 O O . SER A 1 70 ? -13.488 -3.092 14.779 1.00 65.81 70 SER A O 1
ATOM 513 N N . ILE A 1 71 ? -12.865 -5.241 14.835 1.00 62.66 71 ILE A N 1
ATOM 514 C CA . ILE A 1 71 ? -14.166 -5.834 15.164 1.00 62.66 71 ILE A CA 1
ATOM 515 C C . ILE A 1 71 ? -14.384 -5.907 16.676 1.00 62.66 71 ILE A C 1
ATOM 517 O O . ILE A 1 71 ? -15.447 -6.320 17.142 1.00 62.66 71 ILE A O 1
ATOM 521 N N . THR A 1 72 ? -13.421 -5.452 17.478 1.00 63.72 72 THR A N 1
ATOM 522 C CA . THR A 1 72 ? -13.620 -5.326 18.917 1.00 63.72 72 THR A CA 1
ATOM 523 C C . THR A 1 72 ? -14.573 -4.166 19.187 1.00 63.72 72 THR A C 1
ATOM 525 O O . THR A 1 72 ? -14.146 -3.044 19.450 1.00 63.72 72 THR A O 1
ATOM 528 N N . GLN A 1 73 ? -15.881 -4.423 19.152 1.00 69.06 73 GLN A N 1
ATOM 529 C CA . GLN A 1 73 ? -16.790 -3.628 19.961 1.00 69.06 73 GLN A CA 1
ATOM 530 C C . GLN A 1 73 ? -16.443 -3.924 21.422 1.00 69.06 73 GLN A C 1
ATOM 532 O O . GLN A 1 73 ? -16.626 -5.069 21.851 1.00 69.06 73 GLN A O 1
ATOM 537 N N . PRO A 1 74 ? -15.927 -2.957 22.204 1.00 69.19 74 PRO A N 1
ATOM 538 C CA . PRO A 1 74 ? -15.885 -3.139 23.642 1.00 69.19 74 PRO A CA 1
ATOM 539 C C . PRO A 1 74 ? -17.329 -3.355 24.098 1.00 69.19 74 PRO A C 1
ATOM 541 O O . PRO A 1 74 ? -18.204 -2.513 23.895 1.00 69.19 74 PRO A O 1
ATOM 544 N N . GLY A 1 75 ? -17.609 -4.546 24.617 1.00 63.97 75 GLY A N 1
ATOM 545 C CA . GLY A 1 75 ? -18.939 -4.894 25.080 1.00 63.97 75 GLY A CA 1
ATOM 546 C C . GLY A 1 75 ? -19.391 -3.939 26.186 1.00 63.97 75 GLY A C 1
ATOM 547 O O . GLY A 1 75 ? -18.790 -3.917 27.252 1.00 63.97 75 GLY A O 1
ATOM 548 N N . ARG A 1 76 ? -20.517 -3.260 25.926 1.00 61.69 76 ARG A N 1
ATOM 549 C CA . ARG A 1 76 ? -21.355 -2.445 26.831 1.00 61.69 76 ARG A CA 1
ATOM 550 C C . ARG A 1 76 ? -20.840 -1.041 27.193 1.00 61.69 76 ARG A C 1
ATOM 552 O O . ARG A 1 76 ? -19.657 -0.766 27.294 1.00 61.69 76 ARG A O 1
ATOM 559 N N . SER A 1 77 ? -21.831 -0.163 27.367 1.00 67.12 77 SER A N 1
ATOM 560 C CA . SER A 1 77 ? -21.805 1.308 27.456 1.00 67.12 77 SER A CA 1
ATOM 561 C C . SER A 1 77 ? -21.035 1.914 28.638 1.00 67.12 77 SER A C 1
ATOM 563 O O . SER A 1 77 ? -21.044 3.133 28.802 1.00 67.12 77 SER A O 1
ATOM 565 N N . GLU A 1 78 ? -20.412 1.105 29.486 1.00 69.56 78 GLU A N 1
ATOM 566 C CA . GLU A 1 78 ? -19.833 1.556 30.749 1.00 69.56 78 GLU A CA 1
ATOM 567 C C . GLU A 1 78 ? -18.419 0.982 30.884 1.00 69.56 78 GLU A C 1
ATOM 569 O O . GLU A 1 78 ? -18.232 -0.218 30.663 1.00 69.56 78 GLU A O 1
ATOM 574 N N . PRO A 1 79 ? -17.413 1.815 31.220 1.00 75.00 79 PRO A N 1
ATOM 575 C CA . PRO A 1 79 ? -16.073 1.335 31.524 1.00 75.00 79 PRO A CA 1
ATOM 576 C C . PRO A 1 79 ? -16.124 0.211 32.559 1.00 75.00 79 PRO A C 1
ATOM 578 O O . PRO A 1 79 ? -16.949 0.241 33.475 1.00 75.00 79 PRO A O 1
ATOM 581 N N . ALA A 1 80 ? -15.216 -0.762 32.446 1.00 72.88 80 ALA A N 1
ATOM 582 C CA . ALA A 1 80 ? -15.038 -1.747 33.505 1.00 72.88 80 ALA A CA 1
ATOM 583 C C . ALA A 1 80 ? -14.821 -1.018 34.849 1.00 72.88 80 ALA A C 1
ATOM 585 O O . ALA A 1 80 ? -14.104 -0.011 34.876 1.00 72.88 80 ALA A O 1
ATOM 586 N N . PRO A 1 81 ? -15.436 -1.486 35.953 1.00 72.81 81 PRO A N 1
ATOM 587 C CA . PRO A 1 81 ? -15.288 -0.840 37.250 1.00 72.81 81 PRO A CA 1
ATOM 588 C C . PRO A 1 81 ? -13.801 -0.742 37.604 1.00 72.81 81 PRO A C 1
ATOM 590 O O . PRO A 1 81 ? -13.077 -1.737 37.537 1.00 72.81 81 PRO A O 1
ATOM 593 N N . SER A 1 82 ? -13.333 0.463 37.947 1.00 73.56 82 SER A N 1
ATOM 594 C CA . SER A 1 82 ? -11.925 0.693 38.278 1.00 73.56 82 SER A CA 1
ATOM 595 C C . SER A 1 82 ? -11.543 -0.150 39.493 1.00 73.56 82 SER A C 1
ATOM 597 O O . SER A 1 82 ? -12.106 0.029 40.571 1.00 73.56 82 SER A O 1
ATOM 599 N N . SER A 1 83 ? -10.573 -1.048 39.338 1.00 72.38 83 SER A N 1
ATOM 600 C CA . SER A 1 83 ? -10.178 -2.037 40.349 1.00 72.38 83 SER A CA 1
ATOM 601 C C . SER A 1 83 ? -9.380 -1.471 41.534 1.00 72.38 83 SER A C 1
ATOM 603 O O . SER A 1 83 ? -8.692 -2.232 42.209 1.00 72.38 83 SER A O 1
ATOM 605 N N . GLY A 1 84 ? -9.406 -0.159 41.779 1.00 74.31 84 GLY A N 1
ATOM 606 C CA . GLY A 1 84 ? -8.576 0.421 42.839 1.00 74.31 84 GLY A CA 1
ATOM 607 C C . GLY A 1 84 ? -8.695 1.921 43.084 1.00 74.31 84 GLY A C 1
ATOM 608 O O . GLY A 1 84 ? -7.797 2.473 43.707 1.00 74.31 84 GLY A O 1
ATOM 609 N N . PHE A 1 85 ? -9.743 2.598 42.601 1.00 77.06 85 PHE A N 1
ATOM 610 C CA . PHE A 1 85 ? -9.964 4.000 42.968 1.00 77.06 85 PHE A CA 1
ATOM 611 C C . PHE A 1 85 ? -10.883 4.083 44.190 1.00 77.06 85 PHE A C 1
ATOM 613 O O . PHE A 1 85 ? -12.081 3.819 44.074 1.00 77.06 85 PHE A O 1
ATOM 620 N N . ASP A 1 86 ? -10.326 4.458 45.342 1.00 80.38 86 ASP A N 1
ATOM 621 C CA . ASP A 1 86 ? -11.094 4.849 46.525 1.00 80.38 86 ASP A CA 1
ATOM 622 C C . ASP A 1 86 ? -11.116 6.381 46.629 1.00 80.38 86 ASP A C 1
ATOM 624 O O . ASP A 1 86 ? -10.094 7.034 46.851 1.00 80.38 86 ASP A O 1
ATOM 628 N N . ALA A 1 87 ? -12.302 6.962 46.436 1.00 78.44 87 ALA A N 1
ATOM 629 C CA . ALA A 1 87 ? -12.495 8.408 46.441 1.00 78.44 87 ALA A CA 1
ATOM 630 C C . ALA A 1 87 ? -12.207 9.051 47.810 1.00 78.44 87 ALA A C 1
ATOM 632 O O . ALA A 1 87 ? -11.883 10.237 47.861 1.00 78.44 87 ALA A O 1
ATOM 633 N N . ALA A 1 88 ? -12.339 8.299 48.908 1.00 79.06 88 ALA A N 1
ATOM 634 C CA . ALA A 1 88 ? -12.065 8.798 50.249 1.00 79.06 88 ALA A CA 1
ATOM 635 C C . ALA A 1 88 ? -10.556 8.871 50.503 1.00 79.06 88 ALA A C 1
ATOM 637 O O . ALA A 1 88 ? -10.058 9.937 50.862 1.00 79.06 88 ALA A O 1
ATOM 638 N N . GLU A 1 89 ? -9.822 7.787 50.228 1.00 81.25 89 GLU A N 1
ATOM 639 C CA . GLU A 1 89 ? -8.359 7.770 50.385 1.00 81.25 89 GLU A CA 1
ATOM 640 C C . GLU A 1 89 ? -7.671 8.814 49.494 1.00 81.25 89 GLU A C 1
ATOM 642 O O . GLU A 1 89 ? -6.701 9.460 49.898 1.00 81.25 89 GLU A O 1
ATOM 647 N N . GLU A 1 90 ? -8.178 9.015 48.276 1.00 80.62 90 GLU A N 1
ATOM 648 C CA . GLU A 1 90 ? -7.596 9.982 47.350 1.00 80.62 90 GLU A CA 1
ATOM 649 C C . GLU A 1 90 ? -7.858 11.436 47.775 1.00 80.62 90 GLU A C 1
ATOM 651 O O . GLU A 1 90 ? -6.995 12.301 47.616 1.00 80.62 90 GLU A O 1
ATOM 656 N N . ALA A 1 91 ? -9.019 11.714 48.375 1.00 81.75 91 ALA A N 1
ATOM 657 C CA . ALA A 1 91 ? -9.332 13.034 48.912 1.00 81.75 91 ALA A CA 1
ATOM 658 C C . ALA A 1 91 ? -8.492 13.381 50.150 1.00 81.75 91 ALA A C 1
ATO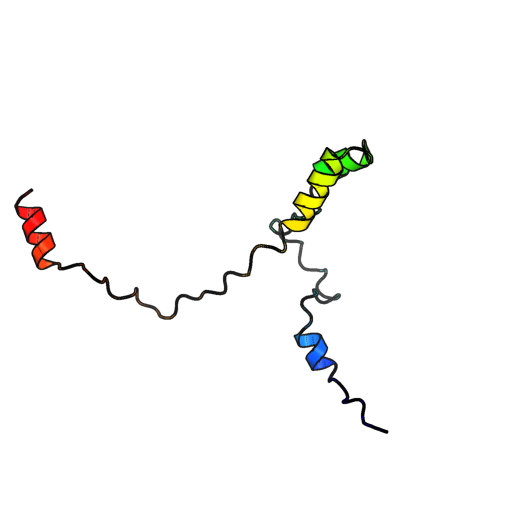M 660 O O . ALA A 1 91 ? -8.203 14.556 50.373 1.00 81.75 91 ALA A O 1
ATOM 661 N N . GLU A 1 92 ? -8.101 12.389 50.951 1.00 80.81 92 GLU A N 1
ATOM 662 C CA . GLU A 1 92 ? -7.181 12.583 52.076 1.00 80.81 92 GLU A CA 1
ATOM 663 C C . GLU A 1 92 ? -5.765 12.899 51.583 1.00 80.81 92 GLU A C 1
ATOM 665 O O . GLU A 1 92 ? -5.197 13.915 51.981 1.00 80.81 92 GLU A O 1
ATOM 670 N N . ARG A 1 93 ? -5.240 12.135 50.612 1.00 78.38 93 ARG A N 1
ATOM 671 C CA . ARG A 1 93 ? -3.933 12.430 49.993 1.00 78.38 93 ARG A CA 1
ATOM 672 C C . ARG A 1 93 ? -3.851 13.829 49.379 1.00 78.38 93 ARG A C 1
ATOM 674 O O . ARG A 1 93 ? -2.803 14.459 49.460 1.00 78.38 93 ARG A O 1
ATOM 681 N N . GLN A 1 94 ? -4.936 14.322 48.781 1.00 78.88 94 GLN A N 1
ATOM 682 C CA . GLN A 1 94 ? -4.987 15.671 48.200 1.00 78.88 94 GLN A CA 1
ATOM 683 C C . GLN A 1 94 ? -5.069 16.795 49.240 1.00 78.88 94 GLN A C 1
ATOM 685 O O . GLN A 1 94 ? -4.801 17.945 48.905 1.00 78.88 94 GLN A O 1
ATOM 690 N N . ARG A 1 95 ? -5.476 16.497 50.479 1.00 77.88 95 ARG A N 1
ATOM 691 C CA . ARG A 1 95 ? -5.513 17.479 51.575 1.00 77.88 95 ARG A CA 1
ATOM 692 C C . ARG A 1 95 ? -4.172 17.604 52.293 1.00 77.88 95 ARG A C 1
ATOM 694 O O . ARG A 1 95 ? -3.907 18.665 52.850 1.00 77.88 95 ARG A O 1
ATOM 701 N N . ASP A 1 96 ? -3.372 16.541 52.270 1.00 68.31 96 ASP A N 1
ATOM 702 C CA . ASP A 1 96 ? -2.060 16.467 52.921 1.00 68.31 96 ASP A CA 1
ATOM 703 C C . ASP A 1 96 ? -0.884 16.880 52.005 1.00 68.31 96 ASP A C 1
ATOM 705 O O . ASP A 1 96 ? 0.264 16.897 52.458 1.00 68.31 96 ASP A O 1
ATOM 709 N N . ALA A 1 97 ? -1.155 17.213 50.737 1.00 62.94 97 ALA A N 1
ATOM 710 C CA . ALA A 1 97 ? -0.192 17.722 49.749 1.00 62.94 97 ALA A CA 1
ATOM 711 C C . ALA A 1 97 ? -0.186 19.259 49.680 1.00 62.94 97 ALA A C 1
ATOM 713 O O . ALA A 1 97 ? 0.919 19.828 49.515 1.00 62.94 97 ALA A O 1
#

pLDDT: mean 73.33, std 12.89, range [45.22, 94.81]

Organism: NCBI:txid869719

Sequence (97 aa):
MTEASPIDDRALDSLSVAPDAGDAGGGRDARQDAGQDRSIDKRLSKHPDSDDARLDEGLDETMDASDPVSITQPGRSEPAPSSGFDAAEEAERQRDA